Protein AF-A0A831WRU6-F1 (afdb_monomer_lite)

pLDDT: mean 91.51, std 6.68, range [54.41, 97.69]

Structure (mmCIF, N/CA/C/O backbone):
data_AF-A0A831WRU6-F1
#
_entry.id   AF-A0A831WRU6-F1
#
loop_
_atom_site.group_PDB
_atom_site.id
_atom_site.type_symbol
_atom_site.label_atom_id
_atom_site.label_alt_id
_atom_site.label_comp_id
_atom_site.label_asym_id
_atom_site.label_entity_id
_atom_site.label_seq_id
_atom_site.pdbx_PDB_ins_code
_atom_site.Cartn_x
_atom_site.Cartn_y
_atom_site.Cartn_z
_atom_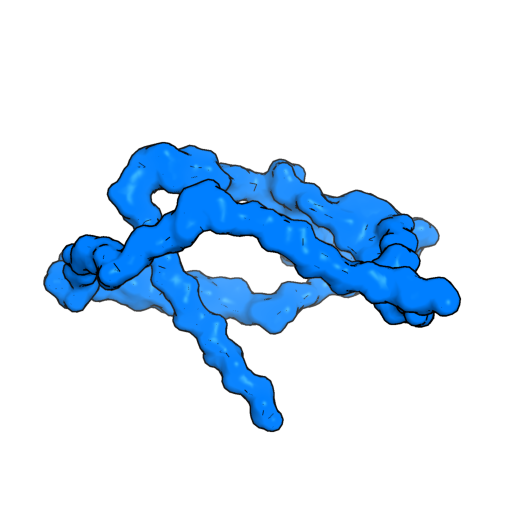site.occupancy
_atom_site.B_iso_or_equiv
_atom_site.auth_seq_id
_atom_site.auth_comp_id
_atom_site.auth_asym_id
_atom_site.auth_atom_id
_atom_site.pdbx_PDB_model_num
ATOM 1 N N . LEU A 1 1 ? 19.857 2.648 10.242 1.00 54.41 1 LEU A N 1
ATOM 2 C CA . LEU A 1 1 ? 18.698 1.912 10.793 1.00 54.41 1 LEU A CA 1
ATOM 3 C C . LEU A 1 1 ? 17.463 2.368 10.022 1.00 54.41 1 LEU A C 1
ATOM 5 O O . LEU A 1 1 ? 17.242 3.569 9.969 1.00 54.41 1 LEU A O 1
ATOM 9 N N . LEU A 1 2 ? 16.717 1.465 9.383 1.00 70.75 2 LEU A N 1
ATOM 10 C CA . LEU A 1 2 ? 15.418 1.780 8.773 1.00 70.75 2 LEU A CA 1
ATOM 11 C C . LEU A 1 2 ? 14.339 1.191 9.684 1.00 70.75 2 LEU A C 1
ATOM 13 O O . LEU A 1 2 ? 14.352 -0.013 9.932 1.00 70.75 2 LEU A O 1
ATOM 17 N N . VAL A 1 3 ? 13.450 2.028 10.216 1.00 82.56 3 VAL A N 1
ATOM 18 C CA . VAL A 1 3 ? 12.330 1.587 11.058 1.00 82.56 3 VAL A CA 1
ATOM 19 C C . VAL A 1 3 ? 11.066 1.636 10.209 1.00 82.56 3 VAL A C 1
ATOM 21 O O . VAL A 1 3 ? 10.652 2.706 9.773 1.00 82.56 3 VAL A O 1
ATOM 24 N N . GLY A 1 4 ? 10.473 0.473 9.939 1.00 82.44 4 GLY A N 1
ATOM 25 C CA . GLY A 1 4 ? 9.194 0.390 9.238 1.00 82.44 4 GLY A CA 1
ATOM 26 C C . GLY A 1 4 ? 8.038 0.729 10.176 1.00 82.44 4 GLY A C 1
ATOM 27 O 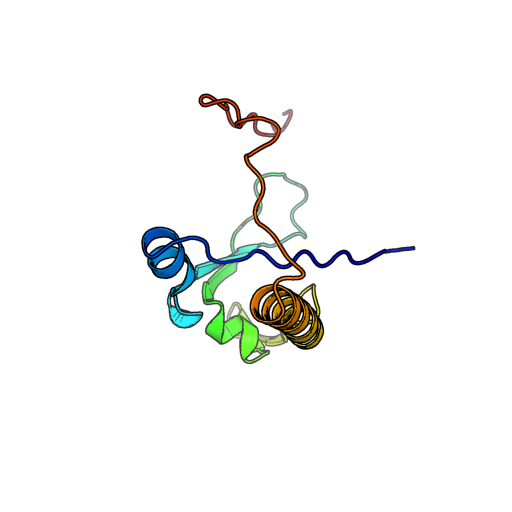O . GLY A 1 4 ? 7.930 0.136 11.248 1.00 82.44 4 GLY A O 1
ATOM 28 N N . ILE A 1 5 ? 7.166 1.648 9.763 1.00 89.06 5 ILE A N 1
ATOM 29 C CA . ILE A 1 5 ? 5.934 1.998 10.480 1.00 89.06 5 ILE A CA 1
ATOM 30 C C . ILE A 1 5 ? 4.753 1.492 9.653 1.00 89.06 5 ILE A C 1
ATOM 32 O O . ILE A 1 5 ? 4.653 1.788 8.464 1.00 89.06 5 ILE A O 1
ATOM 36 N N . GLY A 1 6 ? 3.868 0.715 10.275 1.00 90.06 6 GLY A N 1
ATOM 37 C CA . GLY A 1 6 ? 2.602 0.304 9.675 1.00 90.06 6 GLY A CA 1
ATOM 38 C C . GLY A 1 6 ? 1.446 0.970 10.405 1.00 90.06 6 GLY A C 1
ATOM 39 O O . GLY A 1 6 ? 1.335 0.834 11.619 1.00 90.06 6 GLY A O 1
ATOM 40 N N . VAL A 1 7 ? 0.599 1.681 9.664 1.00 92.00 7 VAL A N 1
ATOM 41 C CA . VAL A 1 7 ? -0.565 2.392 10.205 1.00 92.00 7 VAL A CA 1
ATOM 42 C C . VAL A 1 7 ? -1.819 1.801 9.557 1.00 92.00 7 VAL A C 1
ATOM 44 O O . VAL A 1 7 ? -2.029 2.022 8.363 1.00 92.00 7 VAL A O 1
ATOM 47 N N . PRO A 1 8 ? -2.628 1.004 10.278 1.00 91.69 8 PRO A N 1
ATOM 48 C CA . PRO A 1 8 ? -3.893 0.522 9.745 1.00 91.69 8 PRO A CA 1
ATOM 49 C C . PRO A 1 8 ? -4.919 1.663 9.750 1.00 91.69 8 PRO A C 1
ATOM 51 O O . PRO A 1 8 ? -5.029 2.400 10.727 1.00 91.69 8 PRO A O 1
ATOM 54 N N . ILE A 1 9 ? -5.663 1.813 8.654 1.00 91.31 9 ILE A N 1
ATOM 55 C CA . ILE A 1 9 ? -6.674 2.865 8.493 1.00 91.31 9 ILE A CA 1
ATOM 56 C C . ILE A 1 9 ? -8.057 2.196 8.466 1.00 91.31 9 ILE A C 1
ATOM 58 O O . ILE A 1 9 ? -8.297 1.373 7.577 1.00 91.31 9 ILE A O 1
ATOM 62 N N . PRO A 1 10 ? -8.958 2.494 9.422 1.00 92.06 10 PRO A N 1
ATOM 63 C CA . PRO A 1 10 ? -10.304 1.930 9.429 1.00 92.06 10 PRO A CA 1
ATOM 64 C C . PRO A 1 10 ? -11.167 2.522 8.306 1.00 92.06 10 PRO A C 1
ATOM 66 O O . PRO A 1 10 ? -11.037 3.694 7.956 1.00 92.06 10 PRO A O 1
ATOM 69 N N . ILE A 1 11 ? -12.086 1.716 7.771 1.00 92.94 11 ILE A N 1
ATOM 70 C CA . ILE A 1 11 ? -13.113 2.180 6.830 1.00 92.94 11 ILE A CA 1
ATOM 71 C C . ILE A 1 11 ? -14.284 2.734 7.640 1.00 92.94 11 ILE A C 1
ATOM 73 O O . ILE A 1 11 ? -14.875 2.002 8.431 1.00 92.94 11 ILE A O 1
ATOM 77 N N . LEU A 1 12 ? -14.581 4.022 7.465 1.00 91.75 12 LEU A N 1
ATOM 78 C CA . LEU A 1 12 ? -15.530 4.751 8.316 1.00 91.75 12 LEU A CA 1
ATOM 79 C C . LEU A 1 12 ? -16.959 4.759 7.761 1.00 91.75 12 LEU A C 1
ATOM 81 O O . LEU A 1 12 ? -17.913 4.826 8.530 1.00 91.75 12 LEU A O 1
ATOM 85 N N . ASP A 1 13 ? -17.106 4.675 6.440 1.00 93.50 13 ASP A N 1
ATOM 86 C CA . ASP A 1 13 ? -18.393 4.743 5.755 1.00 93.50 13 ASP A CA 1
ATOM 87 C C . ASP A 1 13 ? -18.360 4.017 4.393 1.00 93.50 13 ASP A C 1
ATOM 89 O O . ASP A 1 13 ? -17.337 3.491 3.936 1.00 93.50 13 ASP A O 1
ATOM 93 N N . ASN A 1 14 ? -19.524 3.961 3.750 1.00 96.25 14 ASN A N 1
ATOM 94 C CA . ASN A 1 14 ? -19.737 3.311 2.460 1.00 96.25 14 ASN A CA 1
ATOM 95 C C . ASN A 1 14 ? -19.113 4.070 1.278 1.00 96.25 14 ASN A C 1
ATOM 97 O O . ASN A 1 14 ? -18.825 3.456 0.248 1.00 96.25 14 ASN A O 1
ATOM 101 N N . GLU A 1 15 ? -18.924 5.382 1.395 1.00 95.75 15 GLU A N 1
ATOM 102 C CA . GLU A 1 15 ? -18.295 6.182 0.351 1.00 95.75 15 GLU A CA 1
ATOM 103 C C . GLU A 1 15 ? -16.797 5.854 0.275 1.00 95.75 15 GLU A C 1
ATOM 105 O O . GLU A 1 15 ? -16.303 5.488 -0.794 1.00 95.75 15 GLU A O 1
ATOM 110 N N . ILE A 1 16 ? -16.096 5.850 1.414 1.00 94.06 16 ILE A N 1
ATOM 111 C CA . ILE A 1 16 ? -14.701 5.402 1.511 1.00 94.06 16 ILE A CA 1
ATOM 112 C C . ILE A 1 16 ? -14.576 3.961 1.016 1.00 94.06 16 ILE A C 1
ATOM 114 O O . ILE A 1 16 ? -13.681 3.669 0.221 1.00 94.06 16 ILE A O 1
ATOM 118 N N . MET A 1 17 ? -15.489 3.069 1.428 1.00 95.38 17 MET A N 1
ATOM 119 C CA . MET A 1 17 ? -15.503 1.673 0.976 1.00 95.38 17 MET A CA 1
ATOM 120 C C . MET A 1 17 ? -15.499 1.566 -0.554 1.00 95.38 17 MET A C 1
ATOM 122 O O . MET A 1 17 ? -14.753 0.759 -1.108 1.00 95.38 17 MET A O 1
ATOM 126 N N . LYS A 1 18 ? -16.294 2.391 -1.244 1.00 95.44 18 LYS A N 1
ATOM 127 C CA . LYS A 1 18 ? -16.358 2.406 -2.709 1.00 95.44 18 LYS A CA 1
ATOM 128 C C . LYS A 1 18 ? -15.019 2.799 -3.336 1.00 95.44 18 LYS A C 1
ATOM 130 O O . LYS A 1 18 ? -14.617 2.174 -4.314 1.00 95.44 18 LYS A O 1
ATOM 135 N N . TYR A 1 19 ? -14.328 3.795 -2.783 1.00 92.75 19 TYR A N 1
ATOM 136 C CA . TYR A 1 19 ? -13.030 4.234 -3.304 1.00 92.75 19 TYR A CA 1
ATOM 137 C C . TYR A 1 19 ? -11.917 3.206 -3.065 1.00 92.75 19 TYR A C 1
ATOM 139 O O . TYR A 1 19 ? -11.079 3.002 -3.940 1.00 92.75 19 TYR A O 1
ATOM 147 N N . VAL A 1 20 ? -11.911 2.522 -1.915 1.00 93.62 20 VAL A N 1
ATOM 148 C CA . VAL A 1 20 ? -10.868 1.528 -1.597 1.00 93.62 20 VAL A CA 1
ATOM 149 C C . VAL A 1 20 ? -11.128 0.140 -2.192 1.00 93.62 20 VAL A C 1
ATOM 151 O O . VAL A 1 20 ? -10.233 -0.699 -2.180 1.00 93.62 20 VAL A O 1
ATOM 154 N N . ALA A 1 21 ? -12.331 -0.120 -2.715 1.00 95.38 21 ALA A N 1
ATOM 155 C CA . ALA A 1 21 ? -12.700 -1.394 -3.340 1.00 95.38 21 ALA A CA 1
ATOM 156 C C . ALA A 1 21 ? -12.143 -1.577 -4.768 1.00 95.38 21 ALA A C 1
ATOM 158 O O . ALA A 1 21 ? -12.459 -2.572 -5.425 1.00 95.38 21 ALA A O 1
ATOM 159 N N . VAL A 1 22 ? -11.332 -0.633 -5.258 1.00 96.19 22 VAL A N 1
ATOM 160 C CA . VAL A 1 22 ? -10.633 -0.737 -6.544 1.00 96.19 22 VAL A CA 1
ATOM 161 C C . VAL A 1 22 ? -9.742 -1.984 -6.581 1.00 96.19 22 VAL A C 1
ATOM 163 O O . VAL A 1 22 ? -9.068 -2.326 -5.606 1.00 96.19 22 VAL A O 1
ATOM 166 N N . LYS A 1 23 ? -9.748 -2.697 -7.709 1.00 96.75 23 LYS A N 1
ATOM 167 C CA . LYS A 1 23 ? -8.955 -3.916 -7.871 1.00 96.75 23 LYS A CA 1
ATOM 168 C C . LYS A 1 23 ? -7.536 -3.587 -8.309 1.00 96.75 23 LYS A C 1
ATOM 170 O O . LYS A 1 23 ? -7.314 -2.634 -9.044 1.00 96.75 23 LYS A O 1
ATOM 175 N N . ASP A 1 24 ? -6.589 -4.461 -7.976 1.00 95.94 24 ASP A N 1
ATOM 176 C CA . ASP A 1 24 ? -5.195 -4.327 -8.419 1.00 95.94 24 ASP A CA 1
ATOM 177 C C . ASP A 1 24 ? -5.045 -4.257 -9.962 1.00 95.94 24 ASP A C 1
ATOM 179 O O . ASP A 1 24 ? -4.080 -3.682 -10.457 1.00 95.94 24 ASP A O 1
ATOM 183 N N . GLU A 1 25 ? -5.978 -4.830 -10.737 1.00 97.69 25 GLU A N 1
ATOM 184 C CA . GLU A 1 25 ? -5.983 -4.762 -12.214 1.00 97.69 25 GLU A CA 1
ATOM 185 C C . GLU A 1 25 ? -6.412 -3.397 -12.774 1.00 9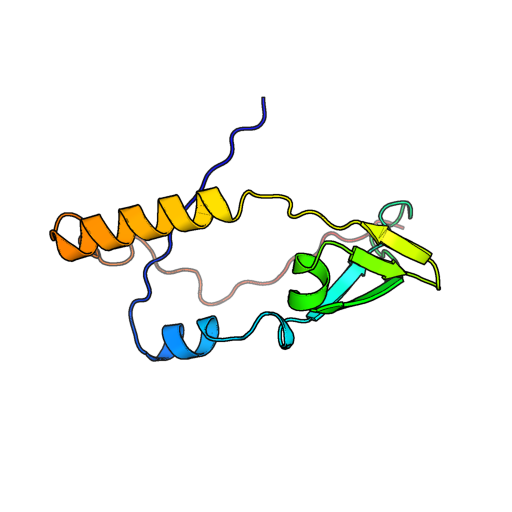7.69 25 GLU A C 1
ATOM 187 O O . GLU A 1 25 ? -6.078 -3.072 -13.914 1.00 97.69 25 GLU A O 1
ATOM 192 N N . ASP A 1 26 ? -7.081 -2.594 -11.945 1.00 97.31 26 ASP A N 1
ATOM 193 C CA . ASP A 1 26 ? -7.605 -1.271 -12.285 1.00 97.31 26 ASP A CA 1
ATOM 194 C C . ASP A 1 26 ? -6.694 -0.133 -11.781 1.00 97.31 26 ASP A C 1
ATOM 196 O O . ASP A 1 26 ? -6.905 1.030 -12.120 1.00 97.31 26 ASP A O 1
ATOM 200 N N . ILE A 1 27 ? -5.661 -0.444 -10.985 1.00 96.75 27 ILE A N 1
ATOM 201 C CA . ILE A 1 27 ? -4.681 0.536 -10.497 1.00 96.75 27 ILE A CA 1
ATOM 202 C C . ILE A 1 27 ? -3.460 0.504 -11.411 1.00 96.75 27 ILE A C 1
ATOM 204 O O . ILE A 1 27 ? -2.687 -0.454 -11.374 1.00 96.75 27 ILE A O 1
ATOM 208 N N . TYR A 1 28 ? -3.263 1.567 -12.188 1.00 97.44 28 TYR A N 1
ATOM 209 C CA . TYR A 1 28 ? -2.144 1.711 -13.120 1.00 97.44 28 TYR A CA 1
ATOM 210 C C . TYR A 1 28 ? -1.063 2.646 -12.579 1.00 97.44 28 TYR A C 1
ATOM 212 O O . TYR A 1 28 ? -1.348 3.617 -11.880 1.00 97.44 28 TYR A O 1
ATOM 220 N N . THR A 1 29 ? 0.186 2.353 -12.925 1.00 96.38 29 THR A N 1
ATOM 221 C CA . THR A 1 29 ? 1.348 3.183 -12.611 1.00 96.38 29 THR A CA 1
ATOM 222 C C . THR A 1 29 ? 2.399 3.091 -13.715 1.00 96.38 29 THR A C 1
ATOM 224 O O . THR A 1 29 ? 2.363 2.196 -14.565 1.00 96.38 29 THR A O 1
ATOM 227 N N . GLU A 1 30 ? 3.347 4.019 -13.687 1.00 96.25 30 GLU A N 1
ATOM 228 C CA . GLU A 1 30 ? 4.457 4.095 -14.627 1.00 96.25 30 GLU A CA 1
ATOM 229 C C . GLU A 1 30 ? 5.713 3.409 -14.087 1.00 96.25 30 GLU A C 1
ATOM 231 O O . GLU A 1 30 ? 6.025 3.451 -12.894 1.00 96.25 30 GLU A O 1
ATOM 236 N N . ILE A 1 31 ? 6.482 2.813 -14.994 1.00 95.38 31 ILE A N 1
ATOM 237 C CA . ILE A 1 31 ? 7.821 2.309 -14.702 1.00 95.38 31 ILE A CA 1
ATOM 238 C C . ILE A 1 31 ? 8.807 3.460 -14.902 1.00 95.38 31 ILE A C 1
ATOM 240 O O . ILE A 1 31 ? 9.105 3.826 -16.035 1.00 95.38 31 ILE A O 1
ATOM 244 N N . ILE A 1 32 ? 9.336 4.024 -13.821 1.00 94.38 32 ILE A N 1
ATOM 245 C CA . ILE A 1 32 ? 10.216 5.197 -13.886 1.00 94.38 32 ILE A CA 1
ATOM 246 C C . ILE A 1 32 ? 11.695 4.793 -13.913 1.00 94.38 32 ILE A C 1
ATOM 248 O O . ILE A 1 32 ? 12.154 4.033 -13.060 1.00 94.38 32 ILE A O 1
ATOM 252 N N . ASP A 1 33 ? 12.459 5.347 -14.860 1.00 92.00 33 ASP A N 1
ATOM 253 C CA . ASP A 1 33 ? 13.912 5.158 -14.927 1.00 92.00 33 ASP A CA 1
ATOM 254 C C . ASP A 1 33 ? 14.655 6.158 -14.019 1.00 92.00 33 ASP A C 1
ATOM 256 O O . ASP A 1 33 ? 14.801 7.341 -14.335 1.00 92.00 33 ASP A O 1
ATOM 260 N N . TYR A 1 34 ? 15.149 5.672 -12.878 1.00 91.06 34 TYR A N 1
ATOM 261 C CA . TYR A 1 34 ? 15.908 6.471 -11.908 1.00 91.06 34 TYR A CA 1
ATOM 262 C C . TYR A 1 34 ? 17.378 6.702 -12.283 1.00 91.06 34 TYR A C 1
ATOM 264 O O . TYR A 1 34 ? 18.061 7.434 -11.570 1.00 91.06 34 TYR A O 1
ATOM 272 N N . SER A 1 35 ? 17.878 6.120 -13.379 1.00 90.56 35 SER A N 1
ATOM 273 C CA . SER A 1 35 ? 19.245 6.377 -13.855 1.00 90.56 35 SER A CA 1
ATOM 274 C C . SER A 1 35 ? 19.402 7.758 -14.502 1.00 90.56 35 SER A C 1
ATOM 276 O O . SER A 1 35 ? 20.520 8.261 -14.625 1.00 90.56 35 SER A O 1
ATOM 278 N N . PHE A 1 36 ? 18.294 8.402 -14.886 1.00 89.25 36 PHE A N 1
ATOM 279 C CA . PHE A 1 36 ? 18.310 9.742 -15.461 1.00 89.25 36 PHE A CA 1
ATOM 280 C C . PHE A 1 36 ? 18.627 10.798 -14.385 1.00 89.25 36 PHE A C 1
ATOM 282 O O . PHE A 1 36 ? 17.911 10.882 -13.386 1.00 89.25 36 PHE A O 1
ATOM 289 N N . PRO A 1 37 ? 19.644 11.659 -14.593 1.00 86.75 37 PRO A N 1
ATOM 290 C CA . PRO A 1 37 ? 20.119 12.612 -13.584 1.00 86.75 37 PRO A CA 1
ATOM 291 C C . PRO A 1 37 ? 19.230 13.861 -13.427 1.00 86.75 37 PRO A C 1
ATOM 293 O O . PRO A 1 37 ? 19.620 14.799 -12.739 1.00 86.75 37 PRO A O 1
ATOM 296 N N . ARG A 1 38 ? 18.061 13.897 -14.079 1.00 87.38 38 ARG A N 1
ATOM 297 C CA . ARG A 1 38 ? 17.120 15.027 -14.079 1.00 87.38 38 ARG A CA 1
ATOM 298 C C . ARG A 1 38 ? 15.877 14.730 -13.242 1.00 87.38 38 ARG A C 1
ATOM 300 O O . ARG A 1 38 ? 15.551 13.569 -12.974 1.00 87.38 38 ARG A O 1
ATOM 307 N N . LEU A 1 39 ? 15.155 15.776 -12.837 1.00 85.06 39 LEU A N 1
ATOM 308 C CA . LEU A 1 39 ? 13.872 15.620 -12.137 1.00 85.06 39 LEU A CA 1
ATOM 309 C C . LEU A 1 39 ? 12.809 15.007 -13.053 1.00 85.06 39 LEU A C 1
ATOM 311 O O . LEU A 1 39 ? 12.076 14.117 -12.616 1.00 85.06 39 LEU A O 1
ATOM 315 N N . SER A 1 40 ? 12.782 15.424 -14.322 1.00 85.75 40 SER A N 1
ATOM 316 C CA . SER A 1 40 ? 11.965 14.797 -15.364 1.00 85.75 40 SER A CA 1
ATOM 317 C C . SER A 1 40 ? 12.556 13.440 -15.758 1.00 85.75 40 SER A C 1
ATOM 319 O O . SER A 1 40 ? 13.524 13.357 -16.519 1.00 85.75 40 SER A O 1
ATOM 321 N N . LYS A 1 41 ? 11.989 12.368 -15.201 1.00 89.88 41 LYS A N 1
ATOM 322 C CA . LYS A 1 41 ? 12.404 10.991 -15.485 1.00 89.88 41 LYS A CA 1
ATOM 323 C C . LYS A 1 41 ? 11.516 10.382 -16.569 1.00 89.88 41 LYS A C 1
ATOM 325 O O . LYS A 1 41 ? 10.298 10.540 -16.496 1.00 89.88 41 LYS A O 1
ATOM 330 N N . PRO A 1 42 ? 12.087 9.670 -17.553 1.00 91.38 42 PRO A N 1
ATOM 331 C CA . PRO A 1 42 ? 11.292 9.012 -18.573 1.00 91.38 42 PRO A CA 1
ATOM 332 C C . PRO A 1 42 ? 10.565 7.787 -18.007 1.00 91.38 42 PRO A C 1
ATOM 334 O O . PRO A 1 42 ? 11.105 7.029 -17.196 1.00 91.38 42 PRO A O 1
ATOM 337 N N . SER A 1 43 ? 9.348 7.580 -18.501 1.00 94.25 43 SER A N 1
ATOM 338 C CA . SER A 1 43 ? 8.568 6.363 -18.294 1.00 94.25 43 SER A CA 1
ATOM 339 C C . SER A 1 43 ? 9.021 5.276 -19.275 1.00 94.25 43 SER A C 1
ATOM 341 O O . SER A 1 43 ? 9.205 5.521 -20.470 1.00 94.25 43 SER A O 1
ATOM 343 N N . LEU A 1 44 ? 9.228 4.059 -18.775 1.00 94.44 44 LEU A N 1
ATOM 344 C CA . LEU A 1 44 ? 9.575 2.867 -19.554 1.00 94.44 44 LEU A CA 1
ATOM 345 C C . LEU A 1 44 ? 8.336 2.066 -19.980 1.00 94.44 44 LEU A C 1
ATOM 347 O O . LEU A 1 44 ? 8.479 1.073 -20.695 1.00 94.44 44 LEU A O 1
ATOM 351 N N . GLY A 1 45 ? 7.143 2.488 -19.554 1.00 94.44 45 GLY A N 1
ATOM 352 C CA . GLY A 1 45 ? 5.870 1.833 -19.833 1.00 94.44 45 GLY A CA 1
ATOM 353 C C . GLY A 1 45 ? 4.894 1.926 -18.661 1.00 94.44 45 GLY A C 1
ATOM 354 O O . GLY A 1 45 ? 5.241 2.398 -17.579 1.00 94.44 45 GLY A O 1
ATOM 355 N N . TRP A 1 46 ? 3.677 1.434 -18.891 1.00 96.25 46 TRP A N 1
ATOM 356 C CA . TRP A 1 46 ? 2.602 1.369 -17.902 1.00 96.25 46 TRP A CA 1
ATOM 357 C C . TRP A 1 46 ? 2.362 -0.073 -17.462 1.00 96.25 46 TRP A C 1
ATOM 359 O O . TRP A 1 46 ? 2.401 -0.992 -18.279 1.00 96.25 46 TRP A O 1
ATOM 369 N N . VAL A 1 47 ? 2.088 -0.258 -16.175 1.00 97.31 47 VAL A N 1
ATOM 370 C CA . VAL A 1 47 ? 1.757 -1.550 -15.561 1.00 97.31 47 VAL A CA 1
ATOM 371 C C . VAL A 1 47 ? 0.640 -1.368 -14.549 1.00 97.31 47 VAL A C 1
ATOM 373 O O . VAL A 1 47 ? 0.488 -0.285 -13.982 1.00 97.31 47 VAL A O 1
ATOM 376 N N . ASN A 1 48 ? -0.127 -2.425 -14.295 1.00 97.56 48 ASN A N 1
ATOM 377 C CA . ASN A 1 48 ? -1.077 -2.436 -13.188 1.00 97.56 48 ASN A CA 1
ATOM 378 C C . ASN A 1 48 ? -0.525 -3.172 -11.958 1.00 97.56 48 ASN A C 1
ATOM 380 O O . ASN A 1 48 ? 0.441 -3.939 -12.028 1.00 97.56 48 ASN A O 1
ATOM 384 N N . TYR A 1 49 ? -1.138 -2.936 -10.800 1.00 96.00 49 TYR A N 1
ATOM 385 C CA . TYR A 1 49 ? -0.701 -3.541 -9.542 1.00 96.00 49 TYR A CA 1
ATOM 386 C C . TYR A 1 49 ? -0.839 -5.067 -9.534 1.00 96.00 49 TYR A C 1
ATOM 388 O O . TYR A 1 49 ? -0.068 -5.734 -8.844 1.00 96.00 49 TYR A O 1
ATOM 396 N N . LYS A 1 50 ? -1.756 -5.641 -10.322 1.00 96.56 50 LYS A N 1
ATOM 397 C CA . LYS A 1 50 ? -1.882 -7.099 -10.465 1.00 96.56 50 LYS A CA 1
ATOM 398 C C . LYS A 1 50 ? -0.608 -7.696 -11.065 1.00 96.56 50 LYS A C 1
ATOM 400 O O . LYS A 1 50 ? -0.024 -8.586 -10.454 1.00 96.56 50 LYS A O 1
ATOM 405 N N . GLN A 1 51 ? -0.124 -7.144 -12.178 1.00 96.00 51 GLN A N 1
ATOM 406 C CA . GLN A 1 51 ? 1.138 -7.556 -12.806 1.00 96.00 51 GLN A CA 1
ATOM 407 C C . GLN A 1 51 ? 2.326 -7.393 -11.849 1.00 96.00 51 GLN A C 1
ATOM 409 O O . GLN A 1 51 ? 3.157 -8.288 -11.713 1.00 96.00 51 GLN A O 1
ATOM 414 N N . LEU A 1 52 ? 2.390 -6.272 -11.120 1.00 96.25 52 LEU A N 1
ATOM 415 C CA . LEU A 1 52 ? 3.448 -6.049 -10.129 1.00 96.25 52 LEU A CA 1
ATOM 416 C C . LEU A 1 52 ? 3.439 -7.107 -9.015 1.00 96.25 52 LEU A C 1
ATOM 418 O O . LEU A 1 52 ? 4.506 -7.502 -8.540 1.00 96.25 52 LEU A O 1
ATOM 422 N N . ARG A 1 53 ? 2.255 -7.571 -8.600 1.00 93.31 53 ARG A N 1
ATOM 423 C CA . ARG A 1 53 ? 2.081 -8.592 -7.555 1.00 93.31 53 ARG A CA 1
ATOM 424 C C . ARG A 1 53 ? 2.363 -10.013 -8.025 1.00 93.31 53 ARG A C 1
ATOM 426 O O . ARG A 1 53 ? 2.720 -10.838 -7.191 1.00 93.31 53 ARG A O 1
ATOM 433 N N . GLU A 1 54 ? 2.237 -10.296 -9.318 1.00 94.50 54 GLU A N 1
ATOM 434 C CA . GLU A 1 54 ? 2.637 -11.584 -9.907 1.00 94.50 54 GLU A CA 1
ATOM 435 C C . GLU A 1 54 ? 4.159 -11.815 -9.816 1.00 94.50 54 GLU A C 1
ATOM 437 O O . GLU A 1 54 ? 4.628 -12.941 -9.969 1.00 94.50 54 GLU A O 1
ATOM 442 N N . GLY A 1 55 ? 4.931 -10.769 -9.493 1.00 94.25 55 GLY A N 1
ATOM 443 C CA . GLY A 1 55 ? 6.362 -10.856 -9.190 1.00 94.25 55 GLY A CA 1
ATOM 444 C C . GLY A 1 55 ? 7.262 -10.725 -10.416 1.00 94.25 55 GLY A C 1
ATOM 445 O O . GLY A 1 55 ? 8.480 -10.885 -10.305 1.00 94.25 55 GLY A O 1
ATOM 446 N N . LYS A 1 56 ? 6.686 -10.444 -11.590 1.00 96.38 56 LYS A N 1
ATOM 447 C CA . LYS A 1 56 ? 7.418 -10.306 -12.845 1.00 96.38 56 LYS A CA 1
ATOM 448 C C . LYS A 1 56 ? 6.651 -9.443 -13.843 1.00 96.38 56 LYS A C 1
ATOM 450 O O . LYS A 1 56 ? 5.457 -9.633 -14.032 1.00 96.38 56 LYS A O 1
ATOM 455 N N . ILE A 1 57 ? 7.354 -8.545 -14.527 1.00 96.75 57 ILE A N 1
ATOM 456 C CA . ILE A 1 57 ? 6.804 -7.710 -15.604 1.00 96.75 57 ILE A CA 1
ATOM 457 C C . ILE A 1 57 ? 7.709 -7.745 -16.836 1.00 96.75 57 ILE A C 1
ATOM 459 O O . ILE A 1 57 ? 8.897 -8.053 -16.733 1.00 96.75 57 ILE A O 1
ATOM 463 N N . ASN A 1 58 ? 7.164 -7.395 -18.002 1.00 95.06 58 ASN A N 1
ATOM 464 C CA . ASN A 1 58 ? 7.951 -7.231 -19.220 1.00 95.06 58 ASN A CA 1
ATOM 465 C C . ASN A 1 58 ? 8.294 -5.753 -19.447 1.00 95.06 58 ASN A C 1
ATOM 467 O O . ASN A 1 58 ? 7.408 -4.904 -19.517 1.00 95.06 58 ASN A O 1
ATOM 471 N N . VAL A 1 59 ? 9.580 -5.449 -19.593 1.00 94.75 59 VAL A N 1
ATOM 472 C CA . VAL A 1 59 ? 10.099 -4.115 -19.899 1.00 94.75 59 VAL A CA 1
ATOM 473 C C . VAL A 1 59 ? 10.942 -4.216 -21.163 1.00 94.75 59 VAL A C 1
ATOM 475 O O . VAL A 1 59 ? 12.013 -4.823 -21.160 1.00 94.75 59 VAL A O 1
ATOM 478 N N . ARG A 1 60 ? 10.463 -3.626 -22.266 1.00 91.50 60 ARG A N 1
ATOM 479 C CA . ARG A 1 60 ? 11.147 -3.631 -23.578 1.00 91.50 60 ARG A CA 1
ATOM 480 C C . ARG A 1 60 ? 11.545 -5.042 -24.053 1.00 91.50 60 ARG A C 1
ATOM 482 O O . ARG A 1 60 ? 12.671 -5.257 -24.497 1.00 91.50 60 ARG A O 1
ATOM 489 N N . GLY A 1 61 ? 10.640 -6.013 -23.919 1.00 93.38 61 GLY A N 1
ATOM 490 C CA . GLY A 1 61 ? 10.878 -7.404 -24.317 1.00 93.38 61 GLY A CA 1
ATOM 491 C C . GLY A 1 61 ? 11.722 -8.209 -23.326 1.00 93.38 61 GLY A C 1
ATOM 492 O O . GLY A 1 61 ? 11.972 -9.386 -23.572 1.00 93.38 61 GLY A O 1
ATOM 493 N N . LYS A 1 62 ? 12.149 -7.609 -22.207 1.00 94.75 62 LYS A N 1
ATOM 494 C CA . LYS A 1 62 ? 12.885 -8.292 -21.142 1.00 94.75 62 LYS A CA 1
ATOM 495 C C . LYS A 1 62 ? 12.014 -8.504 -19.924 1.00 94.75 62 LYS A C 1
ATOM 497 O O . LYS A 1 62 ? 11.298 -7.622 -19.471 1.00 94.75 62 LYS A O 1
ATOM 502 N N . ASP A 1 63 ? 12.169 -9.678 -19.363 1.00 95.88 63 ASP A N 1
ATOM 503 C CA . ASP A 1 63 ? 11.445 -10.152 -18.208 1.00 95.88 63 ASP A CA 1
ATOM 504 C C . ASP A 1 63 ? 12.174 -9.728 -16.923 1.00 95.88 63 ASP A C 1
ATOM 506 O O . ASP A 1 63 ? 13.303 -10.151 -16.675 1.00 95.88 63 ASP A O 1
ATOM 510 N N . VAL A 1 64 ? 11.540 -8.869 -16.121 1.00 96.25 64 VAL A N 1
ATOM 511 C CA . VAL A 1 64 ? 12.133 -8.218 -14.941 1.00 96.25 64 VAL A CA 1
ATOM 512 C C . VAL A 1 64 ? 11.355 -8.617 -13.681 1.00 96.25 64 VAL A C 1
ATOM 514 O O . VAL A 1 64 ? 10.129 -8.493 -13.675 1.00 96.25 64 VAL A O 1
ATOM 517 N N . PRO A 1 65 ? 12.020 -9.098 -12.612 1.00 97.12 65 PRO A N 1
ATOM 518 C CA . PRO A 1 65 ? 11.347 -9.429 -11.361 1.00 97.12 65 PRO A CA 1
ATOM 519 C C . PRO A 1 65 ? 10.873 -8.168 -10.632 1.00 97.12 65 PRO A C 1
ATOM 521 O O . PRO A 1 65 ? 11.530 -7.127 -10.669 1.00 97.12 65 PRO A O 1
ATOM 524 N N . THR A 1 66 ? 9.755 -8.277 -9.923 1.00 96.25 66 THR A N 1
ATOM 525 C CA . THR A 1 66 ? 9.190 -7.196 -9.109 1.00 96.25 66 THR A CA 1
ATOM 526 C C . THR A 1 66 ? 9.068 -7.624 -7.654 1.00 96.25 66 THR A C 1
ATOM 528 O O . THR A 1 66 ? 8.795 -8.780 -7.336 1.00 96.25 66 THR A O 1
ATOM 531 N N . SER A 1 67 ? 9.264 -6.672 -6.744 1.00 93.50 67 SER A N 1
ATOM 532 C CA . SER A 1 67 ? 9.078 -6.881 -5.310 1.00 93.50 67 SER A CA 1
ATOM 533 C C . SER A 1 67 ? 8.527 -5.613 -4.662 1.00 93.50 67 SER A C 1
ATOM 535 O O . SER A 1 67 ? 8.987 -4.520 -5.001 1.00 93.50 67 SER A O 1
ATOM 537 N N . PRO A 1 68 ? 7.575 -5.720 -3.723 1.00 91.38 68 PRO A N 1
ATOM 538 C CA . PRO A 1 68 ? 7.061 -4.558 -3.014 1.00 91.38 68 PRO A CA 1
ATOM 539 C C . PRO A 1 68 ? 8.115 -3.986 -2.056 1.00 91.38 68 PRO A C 1
ATOM 541 O O . PRO A 1 68 ? 8.930 -4.719 -1.499 1.00 91.38 68 PRO A O 1
ATOM 544 N N . LEU A 1 69 ? 8.049 -2.676 -1.807 1.00 89.19 69 LEU A N 1
ATOM 545 C CA . LEU A 1 69 ? 8.900 -2.006 -0.811 1.00 89.19 69 LEU A CA 1
ATOM 546 C C . LEU A 1 69 ? 8.532 -2.370 0.637 1.00 89.19 69 LEU A C 1
ATOM 548 O O . LEU A 1 69 ? 9.341 -2.193 1.545 1.00 89.19 69 LEU A O 1
ATOM 552 N N . SER A 1 70 ? 7.313 -2.862 0.869 1.00 89.12 70 SER A N 1
ATOM 553 C CA . SER A 1 70 ? 6.805 -3.229 2.190 1.00 89.12 70 SER A CA 1
ATOM 554 C C . SER A 1 70 ? 6.199 -4.634 2.198 1.00 89.12 70 SER A C 1
ATOM 556 O O . SER A 1 70 ? 5.748 -5.162 1.180 1.00 89.12 70 SER A O 1
ATOM 558 N N . SER A 1 71 ? 6.188 -5.262 3.377 1.00 90.00 71 SER A N 1
ATOM 559 C CA . SER A 1 71 ? 5.626 -6.603 3.545 1.00 90.00 71 SER A CA 1
ATOM 560 C C . SER A 1 71 ? 4.101 -6.563 3.562 1.00 90.00 71 SER A C 1
ATOM 562 O O . SER A 1 71 ? 3.481 -6.070 4.506 1.00 90.00 71 SER A O 1
ATOM 564 N N . TYR A 1 72 ? 3.488 -7.160 2.542 1.00 89.69 72 TYR A N 1
ATOM 565 C CA . TYR A 1 72 ? 2.034 -7.265 2.454 1.00 89.69 72 TYR A CA 1
ATOM 566 C C . TYR A 1 72 ? 1.450 -8.211 3.516 1.00 89.69 72 TYR A C 1
ATOM 568 O O . TYR A 1 72 ? 0.383 -7.948 4.067 1.00 89.69 72 TYR A O 1
ATOM 576 N N . ALA A 1 73 ? 2.179 -9.278 3.865 1.00 93.00 73 ALA A N 1
ATOM 577 C CA . ALA A 1 73 ? 1.805 -10.170 4.961 1.00 93.00 73 ALA A CA 1
ATOM 578 C C . ALA A 1 73 ? 1.748 -9.409 6.294 1.00 93.00 73 ALA A C 1
ATOM 580 O O . ALA A 1 73 ? 0.768 -9.520 7.030 1.00 93.00 73 ALA A O 1
ATOM 581 N N . LYS A 1 74 ? 2.753 -8.561 6.561 1.00 94.69 74 LYS A N 1
ATOM 582 C CA . LYS A 1 74 ? 2.777 -7.732 7.769 1.00 94.69 74 LYS A CA 1
ATOM 583 C C . LYS A 1 74 ? 1.664 -6.686 7.767 1.00 94.69 74 LYS A C 1
ATOM 585 O O . LYS A 1 74 ? 1.029 -6.484 8.795 1.00 94.69 74 LYS A O 1
ATOM 590 N N . ALA A 1 75 ? 1.382 -6.069 6.618 1.00 94.31 75 ALA A N 1
ATOM 591 C CA . ALA A 1 75 ? 0.267 -5.134 6.479 1.00 94.31 75 ALA A CA 1
ATOM 592 C C . ALA A 1 75 ? -1.085 -5.794 6.816 1.00 94.31 75 ALA A C 1
ATOM 594 O O . ALA A 1 75 ? -1.885 -5.206 7.541 1.00 94.31 75 ALA A O 1
ATOM 595 N N . ARG A 1 76 ? -1.320 -7.036 6.363 1.00 95.38 76 ARG A N 1
ATOM 596 C CA . ARG A 1 76 ? -2.533 -7.799 6.707 1.00 95.38 76 ARG A CA 1
ATOM 597 C C . ARG A 1 76 ? -2.613 -8.146 8.193 1.00 95.38 76 ARG A C 1
ATOM 599 O O . ARG A 1 76 ? -3.688 -8.024 8.766 1.00 95.38 76 ARG A O 1
ATOM 606 N N . GLU A 1 77 ? -1.500 -8.534 8.819 1.00 96.94 77 GLU A N 1
ATOM 607 C CA . GLU A 1 77 ? -1.446 -8.777 10.270 1.00 96.94 77 GLU A CA 1
ATOM 608 C C . GLU A 1 77 ? -1.850 -7.520 11.056 1.00 96.94 77 GLU A C 1
ATOM 610 O O . GLU A 1 77 ? -2.677 -7.586 11.961 1.00 96.94 77 GLU A O 1
ATOM 615 N N . ILE A 1 78 ? -1.301 -6.361 10.684 1.00 96.62 78 ILE A N 1
ATOM 616 C CA . ILE A 1 78 ? -1.591 -5.081 11.341 1.00 96.62 78 ILE A CA 1
ATOM 617 C C . ILE A 1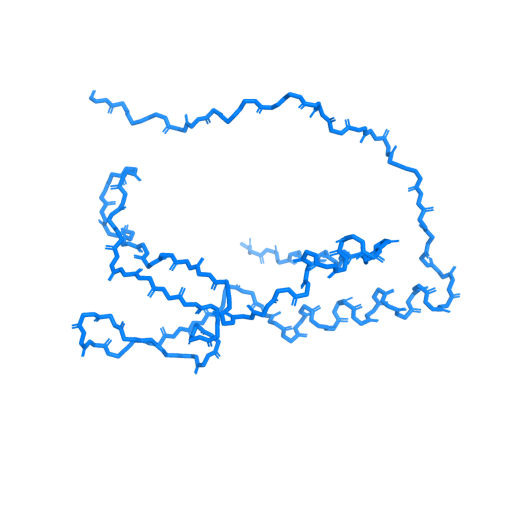 78 ? -3.063 -4.681 11.141 1.00 96.62 78 ILE A C 1
ATOM 619 O O . ILE A 1 78 ? -3.722 -4.273 12.095 1.00 96.62 78 ILE A O 1
ATOM 623 N N . ALA A 1 79 ? -3.605 -4.846 9.931 1.00 96.50 79 ALA A N 1
ATOM 624 C CA . ALA A 1 79 ? -5.017 -4.577 9.654 1.00 96.50 79 ALA A CA 1
ATOM 625 C C . ALA A 1 79 ? -5.956 -5.499 10.450 1.00 96.50 79 ALA A C 1
ATOM 627 O O . ALA A 1 79 ? -6.998 -5.060 10.936 1.00 96.50 79 ALA A O 1
ATOM 628 N N . GLN A 1 80 ? -5.578 -6.769 10.614 1.00 97.50 80 GLN A N 1
ATOM 629 C CA . GLN A 1 80 ? -6.345 -7.735 11.393 1.00 97.50 80 GLN A CA 1
ATOM 630 C C . GLN A 1 80 ? -6.359 -7.383 12.889 1.00 97.50 80 GLN A C 1
ATOM 632 O O . GLN A 1 80 ? -7.414 -7.472 13.512 1.00 97.50 80 GLN A O 1
ATOM 637 N N . LYS A 1 81 ? -5.240 -6.898 13.443 1.00 96.88 81 LYS A N 1
ATOM 638 C CA . LYS A 1 81 ? -5.185 -6.397 14.828 1.00 96.88 81 LYS A CA 1
ATOM 639 C C . LYS A 1 81 ? -6.142 -5.228 15.056 1.00 96.88 81 LYS A C 1
ATOM 641 O O . LYS A 1 81 ? -6.943 -5.287 15.982 1.00 96.88 81 LYS A O 1
ATOM 646 N N . LEU A 1 82 ? -6.137 -4.230 14.165 1.00 96.31 82 LEU A N 1
ATOM 647 C CA . LEU A 1 82 ? -7.085 -3.111 14.245 1.00 96.31 82 LEU A CA 1
ATOM 648 C C . LEU A 1 82 ? -8.539 -3.606 14.205 1.00 96.31 82 LEU A C 1
ATOM 650 O O . LEU A 1 82 ? -9.372 -3.163 14.990 1.00 96.31 82 LEU A O 1
ATOM 654 N N . LYS A 1 83 ? -8.855 -4.546 13.305 1.00 95.88 83 LYS A N 1
ATOM 655 C CA . LYS A 1 83 ? -10.198 -5.135 13.217 1.00 95.88 83 LYS A CA 1
ATOM 656 C C . LYS A 1 83 ? -10.620 -5.784 14.537 1.00 95.88 83 LYS A C 1
ATOM 658 O O . LYS A 1 83 ? -11.764 -5.627 14.950 1.00 95.88 83 LYS A O 1
ATOM 663 N N . GLU A 1 84 ? -9.726 -6.527 15.177 1.00 97.50 84 GLU A N 1
ATOM 664 C CA . GLU A 1 84 ? -10.005 -7.184 16.455 1.00 97.50 84 GLU A CA 1
ATOM 665 C C . GLU A 1 84 ? -10.236 -6.178 17.585 1.00 97.50 84 GLU A C 1
ATOM 667 O O . GLU A 1 84 ? -11.202 -6.331 18.327 1.00 97.50 84 GLU A O 1
ATOM 672 N N . GLU A 1 85 ? -9.416 -5.130 17.684 1.00 96.44 85 GLU A N 1
ATOM 673 C CA . GLU A 1 85 ? -9.597 -4.051 18.667 1.00 96.44 85 GLU A CA 1
ATOM 674 C C . GLU A 1 85 ? -10.939 -3.324 18.476 1.00 96.44 85 GLU A C 1
ATOM 676 O O . GLU A 1 85 ? -11.646 -3.064 19.451 1.00 96.44 85 GLU A O 1
ATOM 681 N N . ILE A 1 86 ? -11.343 -3.063 17.225 1.00 95.50 86 ILE A N 1
ATOM 682 C CA . ILE A 1 86 ? -12.661 -2.489 16.902 1.00 95.50 86 ILE A CA 1
ATOM 683 C C . ILE A 1 86 ? -13.786 -3.424 17.362 1.00 95.50 86 ILE A C 1
ATOM 685 O O . ILE A 1 86 ? -14.722 -2.982 18.023 1.00 95.50 86 ILE A O 1
ATOM 689 N N . LEU A 1 87 ? -13.702 -4.721 17.043 1.00 95.94 87 LEU A N 1
ATOM 690 C CA . LEU A 1 87 ? -14.732 -5.700 17.416 1.00 95.94 87 LEU A CA 1
ATOM 691 C C . LEU A 1 87 ? -14.842 -5.902 18.933 1.00 95.94 87 LEU A C 1
ATOM 693 O O . LEU A 1 87 ? -15.928 -6.205 19.422 1.00 95.94 87 LEU A O 1
ATOM 697 N N . ARG A 1 88 ? -13.742 -5.727 19.677 1.00 97.56 88 ARG A N 1
ATOM 698 C CA . ARG A 1 88 ? -13.734 -5.755 21.148 1.00 97.56 88 ARG A CA 1
ATOM 699 C C . ARG A 1 88 ? -14.193 -4.440 21.791 1.00 97.56 88 ARG A C 1
ATOM 701 O O . ARG A 1 88 ? -14.394 -4.413 23.000 1.00 97.56 88 ARG A O 1
ATOM 708 N N . GLY A 1 89 ? -14.371 -3.367 21.017 1.00 95.50 89 GLY A N 1
ATOM 709 C CA . GLY A 1 89 ? -14.681 -2.034 21.544 1.00 95.50 89 GLY A CA 1
ATOM 710 C C . GLY A 1 89 ? -13.492 -1.345 22.229 1.00 95.50 89 GLY A C 1
ATOM 711 O O . GLY A 1 89 ? -13.686 -0.404 22.990 1.00 95.50 89 GLY A O 1
ATOM 712 N N . GLU A 1 90 ? -12.269 -1.812 21.971 1.00 96.19 90 GLU A N 1
ATOM 713 C CA . GLU A 1 90 ? -11.018 -1.248 22.503 1.00 96.19 90 GLU A CA 1
ATOM 714 C C . GLU A 1 90 ?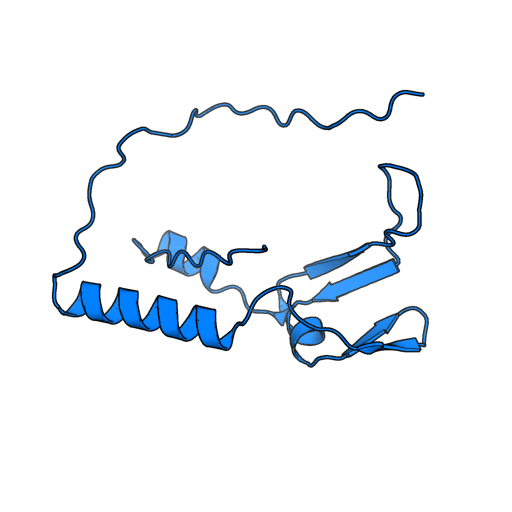 -10.488 -0.104 21.630 1.00 96.19 90 GLU A C 1
ATOM 716 O O . GLU A 1 90 ? -9.730 0.743 22.099 1.00 96.19 90 GLU A O 1
ATOM 721 N N . PHE A 1 91 ? -10.910 -0.059 20.365 1.00 93.06 91 PHE A N 1
ATOM 722 C CA . PHE A 1 91 ? -10.625 1.038 19.451 1.00 93.06 91 PHE A CA 1
ATOM 723 C C . PHE A 1 91 ? -11.873 1.903 19.263 1.00 93.06 91 PHE A C 1
ATOM 725 O O . PHE A 1 91 ? -12.866 1.459 18.683 1.00 93.06 91 PHE A O 1
ATOM 732 N N . LEU A 1 92 ? -11.813 3.152 19.730 1.00 90.88 92 LEU A N 1
ATOM 733 C CA . LEU A 1 92 ? -12.901 4.122 19.620 1.00 90.88 92 LEU A CA 1
ATOM 734 C C . LEU A 1 92 ? -12.502 5.261 18.682 1.00 90.88 92 LEU A C 1
ATOM 736 O O . LEU A 1 92 ? -11.387 5.778 18.744 1.00 90.88 92 LEU A O 1
ATOM 740 N N . LEU A 1 93 ? -13.430 5.664 17.815 1.00 88.38 93 LEU A N 1
ATOM 741 C CA . LEU A 1 93 ? -13.237 6.830 16.962 1.00 88.38 93 LEU A CA 1
ATOM 742 C C . LEU A 1 93 ? -13.353 8.101 17.803 1.00 88.38 93 LEU A C 1
ATOM 744 O O . LEU A 1 93 ? -14.302 8.269 18.566 1.00 88.38 93 LEU A O 1
ATOM 748 N N . GLN A 1 94 ? -12.396 9.004 17.624 1.00 87.62 94 GLN A N 1
ATOM 749 C CA . GLN A 1 94 ? -12.453 10.357 18.162 1.00 87.62 94 GLN A CA 1
ATOM 750 C C . GLN A 1 94 ? -12.733 11.359 17.047 1.00 87.62 94 GLN A C 1
ATOM 752 O O . GLN A 1 94 ? -12.462 11.100 15.870 1.00 87.62 94 GLN A O 1
ATOM 757 N N . GLU A 1 95 ? -13.221 12.536 17.425 1.00 86.69 95 GLU A N 1
ATOM 758 C CA . GLU A 1 95 ? -13.298 13.645 16.486 1.00 86.69 95 GLU A CA 1
ATOM 759 C C . GLU A 1 95 ? -11.890 14.047 16.000 1.00 86.69 95 GLU A C 1
ATOM 761 O O . GLU A 1 95 ? -10.899 13.911 16.738 1.00 86.69 95 GLU A O 1
ATOM 766 N N . PRO A 1 96 ? -11.769 14.540 14.753 1.00 86.25 96 PRO A N 1
ATOM 767 C CA . PRO A 1 96 ? -10.506 15.053 14.244 1.00 86.25 96 PRO A CA 1
ATOM 768 C C . PRO A 1 96 ? -9.947 16.149 15.158 1.00 86.25 96 PRO A C 1
ATOM 770 O O . PRO A 1 96 ? -10.624 17.140 15.415 1.00 86.25 96 PRO A O 1
AT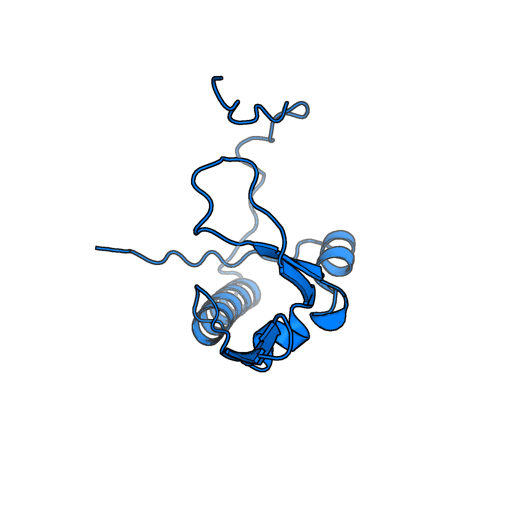OM 773 N N . ILE A 1 97 ? -8.687 16.006 15.585 1.00 90.94 97 ILE A N 1
ATOM 774 C CA . ILE A 1 97 ? -7.995 17.010 16.418 1.00 90.94 97 ILE A CA 1
ATOM 775 C C . ILE A 1 97 ? -7.925 18.357 15.683 1.00 90.94 97 ILE A C 1
ATOM 777 O O . ILE A 1 97 ? -8.111 19.418 16.272 1.00 90.94 97 ILE A O 1
ATOM 781 N N . GLN A 1 98 ? -7.669 18.308 14.374 1.00 92.56 98 GLN A N 1
ATOM 782 C CA . GLN A 1 98 ? -7.632 19.468 13.497 1.00 92.56 98 GLN A CA 1
ATOM 783 C C . GLN A 1 98 ? -8.055 19.050 12.086 1.00 92.56 98 GLN A C 1
ATOM 785 O O . GLN A 1 98 ? -7.654 17.996 11.592 1.00 92.56 98 GLN A O 1
ATOM 790 N N . LYS A 1 99 ? -8.858 19.883 11.418 1.00 87.69 99 LYS A N 1
ATOM 791 C CA . LYS A 1 99 ? -9.184 19.691 9.999 1.00 87.69 99 LYS A CA 1
ATOM 792 C C . LYS A 1 99 ? -8.004 20.135 9.136 1.00 87.69 99 LYS A C 1
ATOM 794 O O . LYS A 1 99 ? -7.402 21.173 9.410 1.00 87.69 99 LYS A O 1
ATOM 799 N N . PHE A 1 100 ? -7.712 19.385 8.077 1.00 84.69 100 PHE A N 1
ATOM 800 C CA . PHE A 1 100 ? -6.749 19.825 7.071 1.00 84.69 100 PHE A CA 1
ATOM 801 C C . PHE A 1 100 ? -7.197 21.153 6.433 1.00 84.69 100 PHE A C 1
ATOM 803 O O . PHE A 1 100 ? -8.406 21.398 6.316 1.00 84.69 100 PHE A O 1
ATOM 810 N N . PRO A 1 101 ? -6.251 22.021 6.030 1.00 87.69 101 PRO A N 1
ATOM 811 C CA . PRO A 1 101 ? -6.582 23.222 5.276 1.00 87.69 101 PRO A CA 1
ATOM 812 C C . PRO A 1 101 ? -7.325 22.837 3.992 1.00 87.69 101 PRO A C 1
ATOM 814 O O . PRO A 1 101 ? -6.957 21.880 3.315 1.00 87.69 101 PRO A O 1
ATOM 817 N N . LYS A 1 102 ? -8.395 23.575 3.671 1.00 84.25 102 LYS A N 1
ATOM 818 C CA . LYS A 1 102 ? -9.208 23.331 2.464 1.00 84.25 102 LYS A CA 1
ATOM 819 C C . LYS A 1 102 ? -8.464 23.673 1.175 1.00 84.25 102 LYS A C 1
ATOM 821 O O . LYS A 1 102 ? -8.791 23.139 0.123 1.00 84.25 102 LYS A O 1
ATOM 826 N N . GLU A 1 103 ? -7.489 24.565 1.279 1.00 85.50 103 GLU A N 1
ATOM 827 C CA . GLU A 1 103 ? -6.662 25.022 0.176 1.00 85.50 103 GLU A CA 1
ATOM 828 C C . GLU A 1 103 ? -5.227 24.586 0.450 1.00 85.50 103 GLU A C 1
ATOM 830 O O . GLU A 1 103 ? -4.608 24.976 1.442 1.00 85.50 103 GLU A O 1
ATOM 835 N N . SER A 1 104 ? -4.714 23.733 -0.427 1.00 80.31 104 SER A N 1
ATOM 836 C CA . SER A 1 104 ? -3.311 23.349 -0.458 1.00 80.31 104 SER A CA 1
ATOM 837 C C . SER A 1 104 ? -2.817 23.494 -1.887 1.00 80.31 104 SER A C 1
ATOM 839 O O . SER A 1 104 ? -3.321 22.820 -2.785 1.00 80.31 104 SER A O 1
ATOM 841 N N . GLU A 1 105 ? -1.827 24.350 -2.101 1.00 84.31 105 GLU A N 1
ATOM 842 C CA . GLU A 1 105 ? -1.129 24.419 -3.380 1.00 84.31 105 GLU A CA 1
ATOM 843 C C . GLU A 1 105 ? 0.011 23.400 -3.388 1.00 84.31 105 GLU A C 1
ATOM 845 O O . GLU A 1 105 ? 0.863 23.386 -2.492 1.00 84.31 105 GLU A O 1
ATOM 850 N N . LEU A 1 106 ? 0.044 22.548 -4.415 1.00 84.56 106 LEU A N 1
ATOM 851 C CA . LEU A 1 106 ? 1.210 21.718 -4.685 1.00 84.56 106 LEU A CA 1
ATOM 852 C C . LEU A 1 106 ? 2.367 22.650 -5.068 1.00 84.56 106 LEU A C 1
ATOM 854 O O . LEU A 1 106 ? 2.321 23.293 -6.113 1.00 84.56 106 LEU A O 1
ATOM 858 N N . LYS A 1 107 ? 3.410 22.710 -4.238 1.00 87.31 107 LYS A N 1
ATOM 859 C CA . LYS A 1 107 ? 4.660 23.412 -4.559 1.00 87.31 107 LYS A CA 1
ATOM 860 C C . LYS A 1 107 ? 5.654 22.400 -5.129 1.00 87.31 107 LYS A C 1
ATOM 862 O O . LYS A 1 107 ? 6.291 21.696 -4.343 1.00 87.31 107 LYS A O 1
ATOM 867 N N . PRO A 1 108 ? 5.760 22.256 -6.462 1.00 83.12 108 PRO A N 1
ATOM 868 C CA . PRO A 1 108 ? 6.689 21.302 -7.042 1.00 83.12 108 PRO A CA 1
ATOM 869 C C . PRO A 1 108 ? 8.129 21.734 -6.764 1.00 83.12 108 PRO A C 1
ATOM 871 O O . PRO A 1 108 ? 8.443 22.924 -6.692 1.00 83.12 108 PRO A O 1
ATOM 874 N N . LEU A 1 109 ? 9.019 20.752 -6.649 1.00 85.06 109 LEU A N 1
ATOM 875 C CA . LEU A 1 109 ? 10.447 21.017 -6.710 1.00 85.06 109 LEU A CA 1
ATOM 876 C C . LEU A 1 109 ? 10.785 21.442 -8.144 1.00 85.06 109 LEU A C 1
ATOM 878 O O . LEU A 1 109 ? 10.592 20.664 -9.078 1.00 85.06 109 LEU A O 1
ATOM 882 N N . LEU A 1 110 ? 11.245 22.679 -8.316 1.00 84.62 110 LEU A N 1
ATOM 883 C CA . LEU A 1 110 ? 11.621 23.215 -9.622 1.00 84.62 110 LEU A CA 1
ATOM 884 C C . LEU A 1 110 ? 13.060 22.814 -9.959 1.00 84.62 110 LEU A C 1
ATOM 886 O O . LEU A 1 110 ? 13.954 22.919 -9.120 1.00 84.62 110 LEU A O 1
ATOM 890 N N . GLU A 1 111 ? 13.281 22.372 -11.196 1.00 80.12 111 GLU A N 1
ATOM 891 C CA . GLU A 1 111 ? 14.622 22.120 -11.721 1.00 80.12 111 GLU A CA 1
ATOM 892 C C . GLU A 1 111 ? 15.269 23.470 -12.071 1.00 80.12 111 GLU A C 1
ATOM 894 O O . GLU A 1 111 ? 14.756 24.226 -12.902 1.00 80.12 111 GLU A O 1
ATOM 899 N N . ILE A 1 112 ? 16.359 23.813 -11.382 1.00 79.06 112 ILE A N 1
ATOM 900 C CA . ILE A 1 112 ? 17.118 25.040 -11.644 1.00 79.06 112 ILE A CA 1
ATOM 901 C C . ILE A 1 112 ? 17.964 24.778 -12.899 1.00 79.06 112 ILE A C 1
ATOM 903 O O . ILE A 1 112 ? 18.696 23.789 -12.928 1.00 79.06 112 ILE A O 1
ATOM 907 N N . HIS A 1 113 ? 17.798 25.608 -13.934 1.00 63.03 113 HIS A N 1
ATOM 908 C CA . HIS A 1 113 ? 18.506 25.483 -15.216 1.00 63.03 113 HIS A CA 1
ATOM 909 C C . HIS A 1 113 ? 19.942 26.002 -15.126 1.00 63.03 113 HIS A C 1
ATOM 911 O O . HIS A 1 113 ? 20.149 27.016 -14.419 1.00 63.03 113 HIS A O 1
#

Radius of gyration: 19.23 Å; chains: 1; bounding box: 40×37×47 Å

Foldseek 3Di:
DDDDDADADDDDDPVSVVVVVDDQQRAKDFDWDPVDPDPDTDTQDMDGSVCLVVQWDDGPNDIDGHDDPDDPVVNVVVNVVVVVCVVVVVDDDDDDPDDDDPDDDDDDDDDDD

Secondary structure (DSSP, 8-state):
------------SHHHHHHHT--TTT-EEEEE-TTSSSSSPPEEEEEEHHHHHTTEEEETTEEEE---SS-HHHHHHHHHHHHHHHHHT-S-----SSPPPS-----PPPPP-

Sequence (113 aa):
LLVGIGVPIPILDNEIMKYVAVKDEDIYTEIIDYSFPRLSKPSLGWVNYKQLREGKINVRGKDVPTSPLSSYAKAREIAQKLKEEILRGEFLLQEPIQKFPKESELKPLLEIH